Protein AF-A0A941PAF3-F1 (afdb_monomer_lite)

Radius of gyration: 21.06 Å; chains: 1; bounding box: 62×31×57 Å

Sequence (83 aa):
MPRITSKDKANKVDFNIARKAMKTYIGIDIGKYELEIYYQKHRFSLKNTKSGIEKFIQYLEKLNPHPVVVFEATGGYERPLKT

Secondary structure (DSSP, 8-state):
-----HHHHHHHHHHHHHHTT---EEEEEE-SSEEEEEETTEEEEEESSHHHHHHHHHHHTT-SSPPEEEEEE-GGGPPP---

Foldseek 3Di:
DDDQDPVNVVVVVVVVVVVQDPAWEWEWEDDPFWIWIDGPPDIDIFGPDPVRVVVVVVVQVPDPPRHDYHYDHDCPVPDPDDD

pLDDT: mean 78.71, std 16.41, range [40.91, 96.56]

Structure (mmCIF, N/CA/C/O backbone):
data_AF-A0A941PAF3-F1
#
_entry.id   AF-A0A941PAF3-F1
#
loop_
_atom_site.group_PDB
_atom_site.id
_atom_site.type_symbol
_atom_site.label_atom_id
_atom_site.label_alt_id
_atom_site.label_comp_id
_atom_site.label_asym_id
_atom_site.label_entity_id
_atom_site.label_seq_id
_atom_site.pdbx_PDB_ins_code
_atom_site.Cartn_x
_atom_site.Cartn_y
_atom_site.Cartn_z
_atom_site.occupancy
_atom_site.B_iso_or_equiv
_atom_site.auth_seq_id
_atom_site.auth_comp_id
_atom_site.auth_asym_id
_atom_site.auth_atom_id
_atom_site.pdbx_PDB_model_num
ATOM 1 N N . MET A 1 1 ? -43.903 -11.180 30.534 1.00 40.91 1 MET A N 1
ATOM 2 C CA . MET A 1 1 ? -42.583 -10.688 30.076 1.00 40.91 1 MET A CA 1
ATOM 3 C C . MET A 1 1 ? -41.725 -11.886 29.688 1.00 40.91 1 MET A C 1
ATOM 5 O O . MET A 1 1 ? -41.612 -12.781 30.519 1.00 40.91 1 MET A O 1
ATOM 9 N N . PRO A 1 2 ? -41.180 -11.973 28.461 1.00 43.31 2 PRO A N 1
ATOM 10 C CA . PRO A 1 2 ? -40.377 -13.124 28.064 1.00 43.31 2 PRO A CA 1
ATOM 11 C C . PRO A 1 2 ? -39.013 -13.084 28.763 1.00 43.31 2 PRO A C 1
ATOM 13 O O . PRO A 1 2 ? -38.300 -12.082 28.712 1.00 43.31 2 PRO A O 1
ATOM 16 N N . ARG A 1 3 ? -38.664 -14.177 29.448 1.00 46.19 3 ARG A N 1
ATOM 17 C CA . ARG A 1 3 ? -37.385 -14.347 30.144 1.00 46.19 3 ARG A CA 1
ATOM 18 C C . ARG A 1 3 ? -36.338 -14.803 29.127 1.00 46.19 3 ARG A C 1
ATOM 20 O O . ARG A 1 3 ? -36.375 -15.941 28.677 1.00 46.19 3 ARG A O 1
ATOM 27 N N . ILE A 1 4 ? -35.422 -13.902 28.770 1.00 55.72 4 ILE A N 1
ATOM 28 C CA . ILE A 1 4 ? -34.272 -14.196 27.902 1.00 55.72 4 ILE A CA 1
ATOM 29 C C . ILE A 1 4 ? -33.424 -15.272 28.585 1.00 55.72 4 ILE A C 1
ATOM 31 O O . ILE A 1 4 ? -32.969 -15.079 29.718 1.00 55.72 4 ILE A O 1
ATOM 35 N N . THR A 1 5 ? -33.234 -16.407 27.916 1.00 56.41 5 THR A N 1
ATOM 36 C CA . THR A 1 5 ? -32.485 -17.540 28.466 1.00 56.41 5 THR A CA 1
ATOM 37 C C . THR A 1 5 ? -30.984 -17.359 28.224 1.00 56.41 5 THR A C 1
ATOM 39 O O . THR A 1 5 ? -30.556 -16.602 27.351 1.00 56.41 5 THR A O 1
ATOM 42 N N . SER A 1 6 ? -30.138 -18.027 29.010 1.00 59.00 6 SER A N 1
ATOM 43 C CA . SER A 1 6 ? -28.671 -17.945 28.895 1.00 59.00 6 SER A CA 1
ATOM 44 C C . SER A 1 6 ? -28.135 -18.333 27.505 1.00 59.00 6 SER A C 1
ATOM 46 O O . SER A 1 6 ? -27.117 -17.787 27.080 1.00 59.00 6 SER A O 1
ATOM 48 N N . LYS A 1 7 ? -28.848 -19.193 26.761 1.00 58.56 7 LYS A N 1
ATOM 49 C CA . LYS A 1 7 ? -28.541 -19.556 25.364 1.00 58.56 7 LYS A CA 1
ATOM 50 C C . LYS A 1 7 ? -28.707 -18.387 24.386 1.00 58.56 7 LYS A C 1
ATOM 52 O O . LYS A 1 7 ? -27.891 -18.227 23.484 1.00 58.56 7 LYS A O 1
ATOM 57 N N . ASP A 1 8 ? -29.697 -17.522 24.604 1.00 58.97 8 ASP A N 1
ATOM 58 C CA . ASP A 1 8 ? -29.943 -16.345 23.756 1.00 58.97 8 ASP A CA 1
ATOM 59 C C . ASP A 1 8 ? -28.853 -15.274 23.929 1.00 58.97 8 ASP A C 1
ATOM 61 O O . ASP A 1 8 ? -28.554 -14.515 23.004 1.00 58.97 8 ASP A O 1
ATOM 65 N N . LYS A 1 9 ? -28.227 -15.223 25.115 1.00 58.62 9 LYS A N 1
ATOM 66 C CA . LYS A 1 9 ? -27.060 -14.369 25.377 1.00 58.62 9 LYS A CA 1
ATOM 67 C C . LYS A 1 9 ? -25.797 -14.910 24.707 1.00 58.62 9 LYS A C 1
ATOM 69 O O . LYS A 1 9 ? -25.087 -14.111 24.107 1.00 58.62 9 LYS A O 1
ATOM 74 N N . ALA A 1 10 ? -25.548 -16.221 24.764 1.00 59.16 10 ALA A N 1
ATOM 75 C CA . ALA A 1 10 ? -24.407 -16.849 24.089 1.00 59.16 10 ALA A CA 1
ATOM 76 C C . ALA A 1 10 ? -24.448 -16.594 22.570 1.00 59.16 10 ALA A C 1
ATOM 78 O O . ALA A 1 10 ? -23.525 -15.996 22.029 1.00 59.16 10 ALA A O 1
ATOM 79 N N . ASN A 1 11 ? -25.592 -16.848 21.925 1.00 58.78 11 ASN A N 1
ATOM 80 C CA . ASN A 1 11 ? -25.766 -16.616 20.485 1.00 58.78 11 ASN A CA 1
ATOM 81 C C . ASN A 1 11 ? -25.575 -15.144 20.066 1.00 58.78 11 ASN A C 1
ATOM 83 O O . ASN A 1 11 ? -25.023 -14.858 19.004 1.00 58.78 11 ASN A O 1
ATOM 87 N N . LYS A 1 12 ? -26.005 -14.181 20.896 1.00 57.62 12 LYS A N 1
ATOM 88 C CA . LYS A 1 12 ? -25.760 -12.746 20.656 1.00 57.62 12 LYS A CA 1
ATOM 89 C C . LYS A 1 12 ? -24.288 -12.366 20.816 1.00 57.62 12 LYS A C 1
ATOM 91 O O . LYS A 1 12 ? -23.813 -11.485 20.102 1.00 57.62 12 LYS A O 1
ATOM 96 N N . VAL A 1 13 ? -23.583 -12.986 21.759 1.00 59.88 13 VAL A N 1
ATOM 97 C CA . VAL A 1 13 ? -22.152 -12.753 21.989 1.00 59.88 13 VAL A CA 1
ATOM 98 C C . VAL A 1 13 ? -21.336 -13.336 20.837 1.00 59.88 13 VAL A C 1
ATOM 100 O O . VAL A 1 13 ? -20.517 -12.613 20.279 1.00 59.88 13 VAL A O 1
ATOM 103 N N . ASP A 1 14 ? -21.639 -14.553 20.392 1.00 61.19 14 ASP A N 1
ATOM 104 C CA . ASP A 1 14 ? -20.965 -15.205 19.263 1.00 61.19 14 ASP A CA 1
ATOM 105 C C . ASP A 1 14 ? -21.165 -14.435 17.951 1.00 61.19 14 ASP A C 1
ATOM 107 O O . ASP A 1 14 ? -20.212 -14.186 17.213 1.00 61.19 14 ASP A O 1
ATOM 111 N N . PHE A 1 15 ? -22.382 -13.945 17.694 1.00 57.09 15 PHE A N 1
ATOM 112 C CA . PHE A 1 15 ? -22.666 -13.109 16.525 1.00 57.09 15 PHE A CA 1
ATOM 113 C C . PHE A 1 15 ? -21.936 -11.756 16.574 1.00 57.09 1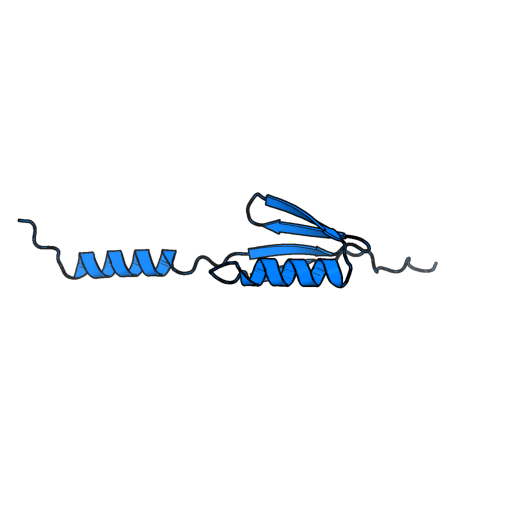5 PHE A C 1
ATOM 115 O O . PHE A 1 15 ? -21.440 -11.266 15.557 1.00 57.09 15 PHE A O 1
ATOM 122 N N . ASN A 1 16 ? -21.820 -11.156 17.761 1.00 59.03 16 ASN A N 1
ATOM 123 C CA . ASN A 1 16 ? -21.059 -9.923 17.943 1.00 59.03 16 ASN A CA 1
ATOM 124 C C . ASN A 1 16 ? -19.545 -10.153 17.833 1.00 59.03 16 ASN A C 1
ATOM 126 O O . ASN A 1 16 ? -18.864 -9.284 17.304 1.00 59.03 16 ASN A O 1
ATOM 130 N N . ILE A 1 17 ? -19.018 -11.308 18.258 1.00 59.56 17 ILE A N 1
ATOM 131 C CA . ILE A 1 17 ? -17.606 -11.700 18.093 1.00 59.56 17 ILE A CA 1
ATOM 132 C C . ILE A 1 17 ? -17.285 -11.967 16.618 1.00 59.56 17 ILE A C 1
ATOM 134 O O . ILE A 1 17 ? -16.272 -11.480 16.120 1.00 59.56 17 ILE A O 1
ATOM 138 N N . ALA A 1 18 ? -18.169 -12.652 15.890 1.00 54.38 18 ALA A N 1
ATOM 139 C CA . ALA A 1 18 ? -18.020 -12.878 14.453 1.00 54.38 18 ALA A CA 1
ATOM 140 C C . ALA A 1 18 ? -18.041 -11.559 13.655 1.00 54.38 18 ALA A C 1
ATOM 142 O O . ALA A 1 18 ? -17.243 -11.376 12.736 1.00 54.38 18 ALA A O 1
ATOM 143 N N . ARG A 1 19 ? -18.882 -10.586 14.048 1.00 52.34 19 ARG A N 1
ATOM 144 C CA . ARG A 1 19 ? -18.831 -9.215 13.499 1.00 52.34 19 ARG A CA 1
ATOM 145 C C . ARG A 1 19 ? -17.586 -8.436 13.935 1.00 52.34 19 ARG A C 1
ATOM 147 O O . ARG A 1 19 ? -17.179 -7.524 13.221 1.00 52.34 19 ARG A O 1
ATOM 154 N N . LYS A 1 20 ? -16.981 -8.776 15.079 1.00 52.19 20 LYS A N 1
ATOM 155 C CA . LYS A 1 20 ? -15.853 -8.051 15.690 1.00 52.19 20 LYS A CA 1
ATOM 156 C C . LYS A 1 20 ? -14.516 -8.241 14.967 1.00 52.19 20 LYS A C 1
ATOM 158 O O . LYS A 1 20 ? -13.586 -7.511 15.292 1.00 52.19 20 LYS A O 1
ATOM 163 N N . ALA A 1 21 ? -14.379 -9.131 13.979 1.00 57.72 21 ALA A N 1
ATOM 164 C CA . ALA A 1 21 ? -13.111 -9.228 13.248 1.00 57.72 21 ALA A CA 1
ATOM 165 C C . ALA A 1 21 ? -13.217 -9.828 11.837 1.00 57.72 21 ALA A C 1
ATOM 167 O O . ALA A 1 21 ? -12.434 -10.711 11.486 1.00 57.72 21 ALA A O 1
ATOM 168 N N . MET A 1 22 ? -14.125 -9.342 10.981 1.00 67.69 22 MET A N 1
ATOM 169 C CA . MET A 1 22 ? -13.857 -9.504 9.547 1.00 67.69 22 MET A CA 1
ATOM 170 C C . MET A 1 22 ? -12.639 -8.643 9.216 1.00 67.69 22 MET A C 1
ATOM 172 O O . MET A 1 22 ? -12.716 -7.415 9.238 1.00 67.69 22 MET A O 1
ATOM 176 N N . LYS A 1 23 ? 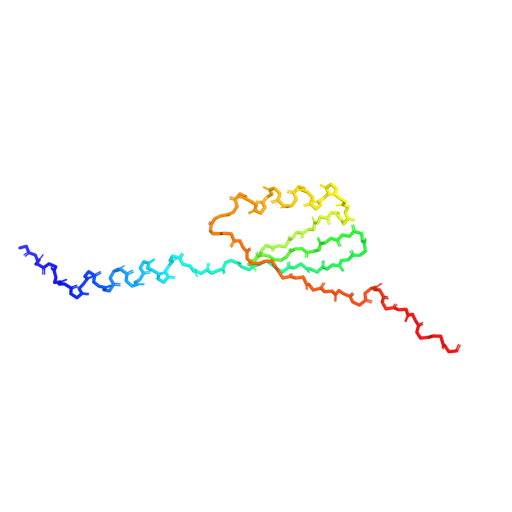-11.491 -9.293 9.007 1.00 75.19 23 LYS A N 1
ATOM 177 C CA . LYS A 1 23 ? -10.254 -8.608 8.637 1.00 75.19 23 LYS A CA 1
ATOM 178 C C . LYS A 1 23 ? -10.488 -7.845 7.340 1.00 75.19 23 LYS A C 1
ATOM 180 O O . LYS A 1 23 ? -10.967 -8.405 6.356 1.00 75.19 23 LYS A O 1
ATOM 185 N N . THR A 1 24 ? -10.133 -6.571 7.354 1.00 87.94 24 THR A N 1
ATOM 186 C CA . THR A 1 24 ? -10.103 -5.762 6.145 1.00 87.94 24 THR A CA 1
ATOM 187 C C . THR A 1 24 ? -8.859 -6.119 5.341 1.00 87.94 24 THR A C 1
ATOM 189 O O . THR A 1 24 ? -7.769 -6.125 5.903 1.00 87.94 24 THR A O 1
ATOM 192 N N . TYR A 1 25 ? -9.010 -6.376 4.043 1.00 91.19 25 TYR A N 1
ATOM 193 C CA . TYR A 1 25 ? -7.894 -6.619 3.130 1.00 91.19 25 TYR A CA 1
ATOM 194 C C . TYR A 1 25 ? -7.778 -5.487 2.111 1.00 91.19 25 TYR A C 1
ATOM 196 O O . TYR A 1 25 ? -8.787 -5.039 1.560 1.00 91.19 25 TYR A O 1
ATOM 204 N N . ILE A 1 26 ? -6.548 -5.044 1.870 1.00 94.00 26 ILE A N 1
ATOM 205 C CA . ILE A 1 26 ? -6.198 -4.062 0.844 1.00 94.00 26 ILE A CA 1
ATOM 206 C C . ILE A 1 26 ? -5.144 -4.700 -0.057 1.00 94.00 26 ILE A C 1
ATOM 208 O O . ILE A 1 26 ? -4.077 -5.069 0.426 1.00 94.00 26 ILE A O 1
ATOM 212 N N . GLY A 1 27 ? -5.451 -4.847 -1.342 1.00 94.12 27 GLY A N 1
ATOM 213 C CA . GLY A 1 27 ? -4.494 -5.279 -2.359 1.00 94.12 27 GLY A CA 1
ATOM 214 C C . GLY A 1 27 ? -3.783 -4.074 -2.962 1.00 94.12 27 GLY A C 1
ATOM 215 O O . GLY A 1 27 ? -4.420 -3.048 -3.204 1.00 94.12 27 GLY A O 1
ATOM 216 N N . ILE A 1 28 ? -2.478 -4.185 -3.181 1.00 94.06 28 ILE A N 1
ATOM 2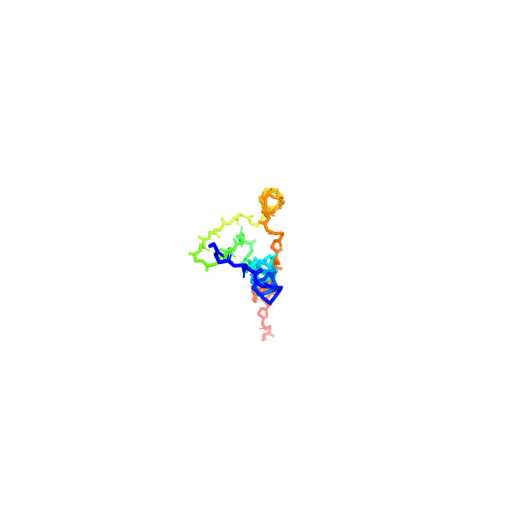17 C CA . ILE A 1 28 ? -1.664 -3.151 -3.815 1.00 94.06 28 ILE A CA 1
ATOM 218 C C . ILE A 1 28 ? -0.868 -3.780 -4.942 1.00 94.06 28 ILE A C 1
ATOM 220 O O . ILE A 1 28 ? 0.042 -4.562 -4.680 1.00 94.06 28 ILE A O 1
ATOM 224 N N . ASP A 1 29 ? -1.181 -3.394 -6.168 1.00 91.81 29 ASP A N 1
ATOM 225 C CA . ASP A 1 29 ? -0.352 -3.667 -7.332 1.00 91.81 29 ASP A CA 1
ATOM 226 C C . ASP A 1 29 ? 0.757 -2.596 -7.388 1.00 91.81 29 ASP A C 1
ATOM 228 O O . ASP A 1 29 ? 0.503 -1.381 -7.376 1.00 91.81 29 ASP A O 1
ATOM 232 N N . ILE A 1 30 ? 2.011 -3.060 -7.345 1.00 89.56 30 ILE A N 1
ATOM 233 C CA . ILE A 1 30 ? 3.195 -2.202 -7.345 1.00 89.56 30 ILE A CA 1
ATOM 234 C C . ILE A 1 30 ? 3.625 -1.909 -8.782 1.00 89.56 30 ILE A C 1
ATOM 236 O O . ILE A 1 30 ? 4.287 -2.728 -9.420 1.00 89.56 30 ILE A O 1
ATOM 240 N N . GLY A 1 31 ? 3.372 -0.686 -9.242 1.00 87.50 31 GLY A N 1
ATOM 241 C CA . GLY A 1 31 ? 3.962 -0.126 -10.453 1.00 87.50 31 GLY A CA 1
ATOM 242 C C . GLY A 1 31 ? 5.216 0.718 -10.182 1.00 87.50 31 GLY A C 1
ATOM 243 O O . GLY A 1 31 ? 5.498 1.160 -9.064 1.00 87.50 31 GLY A O 1
ATOM 244 N N . LYS A 1 32 ? 5.982 1.007 -11.243 1.00 87.25 32 LYS A N 1
ATOM 245 C CA . LYS A 1 32 ? 7.210 1.825 -11.152 1.00 87.25 32 LYS A CA 1
ATOM 246 C C . LYS A 1 32 ? 6.947 3.260 -10.683 1.00 87.25 32 LYS A C 1
ATOM 248 O O . LYS A 1 32 ? 7.747 3.815 -9.937 1.00 87.25 32 LYS A O 1
ATOM 253 N N . TYR A 1 33 ? 5.859 3.871 -11.147 1.00 90.88 33 TYR A N 1
ATOM 254 C CA . TYR A 1 33 ? 5.540 5.280 -10.881 1.00 90.88 33 TYR A CA 1
ATOM 255 C C . TYR A 1 33 ? 4.321 5.463 -9.977 1.00 90.88 33 TYR A C 1
ATOM 257 O O . TYR A 1 33 ? 4.182 6.508 -9.339 1.00 90.88 33 TYR A O 1
ATOM 265 N N . GLU A 1 34 ? 3.461 4.452 -9.896 1.00 93.12 34 GLU A N 1
ATOM 266 C CA . GLU A 1 34 ? 2.196 4.487 -9.169 1.00 93.12 34 GLU A CA 1
ATOM 267 C C . GLU A 1 34 ? 1.953 3.151 -8.467 1.00 93.12 34 GLU A C 1
ATOM 269 O O . GLU A 1 34 ? 2.445 2.116 -8.907 1.00 93.12 34 GLU A O 1
ATOM 274 N N . LEU A 1 35 ? 1.214 3.202 -7.365 1.00 92.81 35 LEU A N 1
ATOM 275 C CA . LEU A 1 35 ? 0.678 2.048 -6.658 1.00 92.81 35 LEU A CA 1
ATOM 276 C C . LEU A 1 35 ? -0.824 2.018 -6.913 1.00 92.81 35 LEU A C 1
ATOM 278 O O . LEU A 1 35 ? -1.511 2.994 -6.596 1.00 92.81 35 LEU A O 1
ATOM 282 N N . GLU A 1 36 ? -1.330 0.925 -7.471 1.00 93.81 36 GLU A N 1
ATOM 283 C CA . GLU A 1 36 ? -2.766 0.728 -7.621 1.00 93.81 36 GLU A CA 1
ATOM 284 C C . GLU A 1 36 ? -3.322 0.009 -6.402 1.00 93.81 36 GLU A C 1
ATOM 286 O O . GLU A 1 36 ? -2.894 -1.086 -6.051 1.00 93.81 36 GLU A O 1
ATOM 291 N N . ILE A 1 37 ? -4.299 0.626 -5.751 1.00 94.12 37 ILE A N 1
ATOM 292 C CA . ILE A 1 37 ? -4.864 0.141 -4.502 1.00 94.12 37 ILE A CA 1
ATOM 293 C C . ILE A 1 37 ? -6.278 -0.350 -4.758 1.00 94.12 37 ILE A C 1
ATOM 295 O O . ILE A 1 37 ? -7.123 0.377 -5.284 1.00 94.12 37 ILE A O 1
ATOM 299 N N . TYR A 1 38 ? -6.538 -1.572 -4.311 1.00 93.44 38 TYR A N 1
ATOM 300 C CA . TYR A 1 38 ? -7.834 -2.222 -4.353 1.00 93.44 38 TYR A CA 1
ATOM 301 C C . TYR A 1 38 ? -8.299 -2.517 -2.939 1.00 93.44 38 TYR A C 1
ATOM 303 O O . TYR A 1 38 ? -7.662 -3.242 -2.174 1.00 93.44 38 TYR A O 1
ATOM 311 N N . TYR A 1 39 ? -9.451 -1.962 -2.594 1.00 87.25 39 TYR A N 1
ATOM 312 C CA . TYR A 1 39 ? -10.051 -2.119 -1.284 1.00 87.25 39 TYR A CA 1
ATOM 313 C C . TYR A 1 39 ? -11.552 -2.346 -1.430 1.00 87.25 39 TYR A C 1
ATOM 315 O O . TYR A 1 39 ? -12.297 -1.437 -1.790 1.00 87.25 39 TYR A O 1
ATOM 323 N N . GLN A 1 40 ? -12.007 -3.565 -1.133 1.00 81.75 40 GLN A N 1
ATOM 324 C CA . GLN A 1 40 ? -13.389 -4.003 -1.366 1.00 81.75 40 GLN A CA 1
ATOM 325 C C . GLN A 1 40 ? -13.839 -3.745 -2.819 1.00 81.75 40 GLN A C 1
ATOM 327 O O . GLN A 1 40 ? -13.511 -4.522 -3.708 1.00 81.75 40 GLN A O 1
ATOM 332 N N . LYS A 1 41 ? -14.588 -2.658 -3.057 1.00 84.69 41 LYS A N 1
ATOM 333 C CA . LYS A 1 41 ? -15.082 -2.204 -4.371 1.00 84.69 41 LYS A CA 1
ATOM 334 C C . LYS A 1 41 ? -14.518 -0.841 -4.789 1.00 84.69 41 LYS A C 1
ATOM 336 O O . LYS A 1 41 ? -14.959 -0.268 -5.780 1.00 84.69 41 LYS A O 1
ATOM 341 N N . HIS A 1 42 ? -13.578 -0.307 -4.019 1.00 86.50 42 HIS A N 1
ATOM 342 C CA . HIS A 1 42 ? -12.894 0.941 -4.305 1.00 86.50 42 HIS A CA 1
ATOM 343 C C . HIS A 1 42 ? -11.548 0.643 -4.954 1.00 86.50 42 HIS A C 1
ATOM 345 O O . HIS A 1 42 ? -10.804 -0.223 -4.491 1.00 86.50 42 HIS A O 1
ATOM 351 N N . ARG A 1 43 ? -11.240 1.398 -6.006 1.00 92.25 43 ARG A N 1
ATOM 352 C CA . ARG A 1 43 ? -9.941 1.398 -6.669 1.00 92.25 43 ARG A CA 1
ATOM 353 C C . ARG A 1 43 ? -9.454 2.832 -6.773 1.00 92.25 43 ARG A C 1
ATOM 355 O O . ARG A 1 43 ? -10.215 3.707 -7.183 1.00 92.25 43 ARG A O 1
ATOM 362 N N . PHE A 1 44 ? -8.210 3.066 -6.393 1.00 93.62 44 PHE A N 1
ATOM 363 C CA . PHE A 1 44 ? -7.542 4.353 -6.558 1.00 93.62 44 PHE A CA 1
ATOM 364 C C . PHE A 1 44 ? -6.041 4.134 -6.709 1.00 93.62 44 PHE A C 1
ATOM 366 O O . PHE A 1 44 ? -5.534 3.083 -6.327 1.00 93.62 44 PHE A O 1
ATOM 373 N N . SER A 1 45 ? -5.331 5.115 -7.258 1.00 94.06 45 SER A N 1
ATOM 374 C CA . SER A 1 45 ? -3.875 5.076 -7.339 1.00 94.06 45 SER A CA 1
ATOM 375 C C . SER A 1 45 ? -3.241 6.186 -6.513 1.00 94.06 45 SER A C 1
ATOM 377 O O . SER A 1 45 ? -3.858 7.211 -6.202 1.00 94.06 45 SER A O 1
ATOM 379 N N . LEU A 1 46 ? -1.988 5.969 -6.132 1.00 94.19 46 LEU A N 1
ATOM 380 C CA . LEU A 1 46 ? -1.133 7.007 -5.576 1.00 94.19 46 LEU A CA 1
ATOM 381 C C . LEU A 1 46 ? 0.268 6.910 -6.162 1.00 94.19 46 LEU A C 1
ATOM 383 O O . LEU A 1 46 ? 0.694 5.849 -6.606 1.00 94.19 46 LEU A O 1
ATOM 387 N N . LYS A 1 47 ? 1.005 8.022 -6.158 1.00 95.12 47 LYS A N 1
ATOM 388 C CA . LYS A 1 47 ? 2.376 8.034 -6.676 1.00 95.12 47 LYS A CA 1
ATOM 389 C C . LYS A 1 47 ? 3.279 7.136 -5.836 1.00 95.12 47 LYS A C 1
ATOM 391 O O . LYS A 1 47 ? 3.303 7.267 -4.612 1.00 95.12 47 LYS A O 1
ATOM 396 N N . ASN A 1 48 ? 4.086 6.311 -6.502 1.00 93.19 48 ASN A N 1
ATOM 397 C CA . ASN A 1 48 ? 5.130 5.499 -5.881 1.00 93.19 48 ASN A CA 1
ATOM 398 C C . ASN A 1 48 ? 6.346 6.376 -5.525 1.00 93.19 48 ASN A C 1
ATOM 400 O O . ASN A 1 48 ? 7.431 6.282 -6.095 1.00 93.19 48 ASN A O 1
ATOM 404 N N . THR A 1 49 ? 6.125 7.321 -4.615 1.00 96.12 49 THR A N 1
ATOM 405 C CA . THR A 1 49 ? 7.142 8.198 -4.039 1.00 96.12 49 THR A CA 1
ATOM 406 C C . THR A 1 49 ? 7.099 8.073 -2.525 1.00 96.12 49 THR A C 1
ATOM 408 O O . THR A 1 49 ? 6.059 7.753 -1.949 1.00 96.12 49 THR A O 1
ATOM 411 N N . LYS A 1 50 ? 8.205 8.409 -1.852 1.00 96.25 50 LYS A N 1
ATOM 412 C CA . LYS A 1 50 ? 8.277 8.411 -0.383 1.00 96.25 50 LYS A CA 1
ATOM 413 C C . LYS A 1 50 ? 7.112 9.182 0.256 1.00 96.25 50 LYS A C 1
ATOM 415 O O . LYS A 1 50 ? 6.427 8.654 1.122 1.00 96.25 50 LYS A O 1
ATOM 420 N N . SER A 1 51 ? 6.833 10.390 -0.238 1.00 96.44 51 SER A N 1
ATOM 421 C CA . SER A 1 51 ? 5.740 11.227 0.270 1.00 96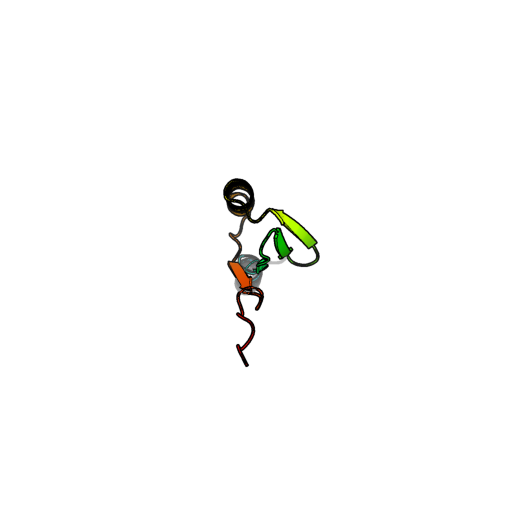.44 51 SER A CA 1
ATOM 422 C C . SER A 1 51 ? 4.344 10.671 -0.033 1.00 96.44 51 SER A C 1
ATOM 424 O O . SER A 1 51 ? 3.417 10.904 0.741 1.00 96.44 51 SER A O 1
ATOM 426 N N . GLY A 1 52 ? 4.166 9.943 -1.141 1.00 93.81 52 GLY A N 1
ATOM 427 C CA . GLY A 1 52 ? 2.919 9.239 -1.449 1.00 93.81 52 GLY A CA 1
ATOM 428 C C . GLY A 1 52 ? 2.669 8.083 -0.481 1.00 93.81 52 GLY A C 1
ATOM 429 O O . GLY A 1 52 ? 1.575 7.964 0.067 1.00 93.81 52 GLY A O 1
ATOM 430 N N . ILE A 1 53 ? 3.712 7.296 -0.207 1.00 94.62 53 ILE A N 1
ATOM 431 C CA . ILE A 1 53 ? 3.673 6.163 0.724 1.00 94.62 53 ILE A CA 1
ATOM 432 C C . ILE A 1 53 ? 3.419 6.640 2.161 1.00 94.62 53 ILE A C 1
ATOM 434 O O . ILE A 1 53 ? 2.559 6.089 2.839 1.00 94.62 53 ILE A O 1
ATOM 438 N N . GLU A 1 54 ? 4.089 7.699 2.623 1.00 96.56 54 GLU A N 1
ATOM 439 C CA . GLU A 1 54 ? 3.874 8.263 3.968 1.00 96.56 54 GLU A CA 1
ATOM 440 C C . GLU A 1 54 ? 2.425 8.721 4.181 1.00 96.56 54 GLU A C 1
ATOM 442 O O . GLU A 1 54 ? 1.809 8.398 5.197 1.00 96.56 54 GLU A O 1
ATOM 447 N N . LYS A 1 55 ? 1.840 9.420 3.199 1.00 94.19 55 LYS A N 1
ATOM 448 C CA . LYS A 1 55 ? 0.424 9.824 3.248 1.00 94.19 55 LYS A CA 1
ATOM 449 C C . LYS A 1 55 ? -0.512 8.622 3.300 1.00 94.19 55 LYS A C 1
ATOM 451 O O . LYS A 1 55 ? -1.543 8.674 3.967 1.00 94.19 55 LYS A O 1
ATOM 456 N N . PHE A 1 56 ? 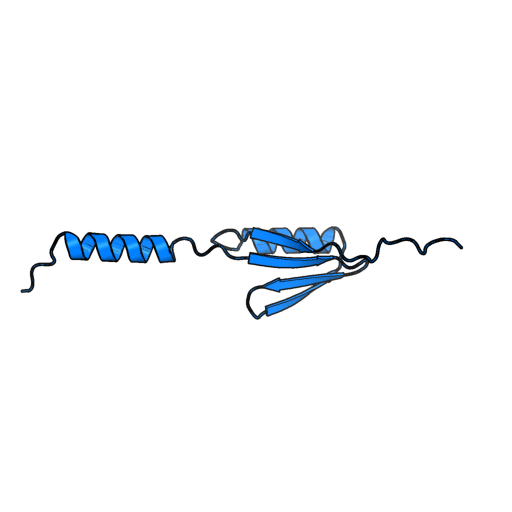-0.164 7.553 2.593 1.00 93.12 56 PHE A N 1
ATOM 457 C CA . PHE A 1 56 ? -0.952 6.334 2.597 1.00 93.12 56 PHE A CA 1
ATOM 458 C C . PHE A 1 56 ? -0.882 5.606 3.938 1.00 93.12 56 PHE A C 1
ATOM 460 O O . PHE A 1 56 ? -1.919 5.216 4.460 1.00 93.12 56 PHE A O 1
ATOM 467 N N . ILE A 1 57 ? 0.300 5.512 4.551 1.00 94.06 57 ILE A N 1
ATOM 468 C CA . ILE A 1 57 ? 0.464 4.967 5.906 1.00 94.06 57 ILE A CA 1
ATOM 469 C C . ILE A 1 57 ? -0.407 5.746 6.901 1.00 94.06 57 ILE A C 1
ATOM 471 O O . ILE A 1 57 ? -1.208 5.142 7.609 1.00 94.06 57 ILE A O 1
ATOM 475 N N . GLN A 1 58 ? -0.362 7.083 6.867 1.00 94.31 58 GLN A N 1
ATOM 476 C CA . GLN A 1 58 ? -1.213 7.933 7.714 1.00 94.31 58 GLN A CA 1
ATOM 477 C C . GLN A 1 58 ? -2.718 7.732 7.468 1.00 94.31 58 GLN A C 1
ATOM 479 O O . GLN A 1 58 ? -3.535 7.964 8.360 1.00 94.31 58 GLN A O 1
ATOM 484 N N . TYR A 1 59 ? -3.118 7.365 6.248 1.00 90.50 59 TYR A N 1
ATOM 485 C CA . TYR A 1 59 ? -4.500 6.993 5.947 1.00 90.50 59 TYR A CA 1
ATOM 486 C C . TYR A 1 59 ? -4.856 5.636 6.569 1.00 90.50 59 TYR A C 1
ATOM 488 O O . TYR A 1 59 ? -5.904 5.523 7.202 1.00 90.50 59 TYR A O 1
ATOM 496 N N . LEU A 1 60 ? -3.980 4.635 6.444 1.00 90.88 60 LEU A N 1
ATOM 497 C CA . LEU A 1 60 ? -4.187 3.293 6.996 1.00 90.88 60 LEU A CA 1
ATOM 498 C C . LEU A 1 60 ? -4.262 3.284 8.527 1.00 90.88 60 LEU A C 1
ATOM 500 O O . LEU A 1 60 ? -5.097 2.574 9.080 1.00 90.88 60 LEU A O 1
ATOM 504 N N . GLU A 1 61 ? -3.455 4.103 9.205 1.00 91.88 61 GLU A N 1
ATOM 505 C CA . GLU A 1 61 ? -3.472 4.265 10.671 1.00 91.88 61 GLU A CA 1
ATOM 506 C C . GLU A 1 61 ? -4.824 4.763 11.208 1.00 91.88 61 GLU A C 1
ATOM 508 O O . GLU A 1 61 ? -5.162 4.543 12.369 1.00 91.88 61 GLU A O 1
ATOM 513 N N . LYS A 1 62 ? -5.627 5.426 10.365 1.00 90.44 62 LYS A N 1
ATOM 514 C CA . LYS A 1 62 ? -6.966 5.913 10.730 1.00 90.44 62 LYS A CA 1
ATOM 515 C C . LYS A 1 62 ? -8.050 4.843 10.581 1.00 90.44 62 LYS A C 1
ATOM 517 O O . LYS A 1 62 ? -9.193 5.086 10.967 1.00 90.44 62 LYS A O 1
ATOM 522 N N . LEU A 1 63 ? -7.731 3.684 10.002 1.00 86.69 63 LEU A N 1
ATOM 523 C CA . LEU A 1 63 ? -8.689 2.607 9.773 1.00 86.69 63 LEU A CA 1
ATOM 524 C C . LEU A 1 63 ? -8.754 1.671 10.986 1.00 86.69 63 LEU A C 1
ATOM 526 O O . LEU A 1 63 ? -7.738 1.205 11.493 1.00 86.69 63 LEU A O 1
ATOM 530 N N . ASN A 1 64 ? -9.973 1.354 11.428 1.00 83.06 64 ASN A N 1
ATOM 531 C CA . ASN A 1 64 ? -10.226 0.392 12.497 1.00 83.06 64 ASN A CA 1
ATOM 532 C C . ASN A 1 64 ? -11.344 -0.587 12.075 1.00 83.06 64 ASN A C 1
ATOM 534 O O . ASN A 1 64 ? -12.443 -0.122 11.759 1.00 83.06 64 ASN A O 1
ATOM 538 N N . PRO A 1 65 ? -11.115 -1.916 12.077 1.00 85.88 65 PRO A N 1
ATOM 539 C CA . PRO A 1 65 ? -9.864 -2.597 12.425 1.00 85.88 65 PRO A CA 1
ATOM 540 C C . PRO A 1 65 ? -8.726 -2.277 11.448 1.00 85.88 65 PRO A C 1
ATOM 542 O O . PRO A 1 65 ? -8.975 -1.958 10.284 1.00 85.88 65 PRO A O 1
ATOM 545 N N . HIS A 1 66 ? -7.484 -2.389 11.929 1.00 87.62 66 HIS A N 1
ATOM 546 C CA . HIS A 1 66 ? -6.303 -2.220 11.085 1.00 87.62 66 HIS A CA 1
ATOM 547 C C . HIS A 1 66 ? -6.352 -3.220 9.918 1.00 87.62 66 HIS A C 1
ATOM 549 O O . HIS A 1 66 ? -6.562 -4.418 10.150 1.00 87.62 66 HIS A O 1
ATOM 555 N N . PRO A 1 67 ? -6.183 -2.755 8.671 1.00 91.12 67 PRO A N 1
ATOM 556 C CA . PRO A 1 67 ? -6.257 -3.620 7.509 1.00 91.12 67 PRO A CA 1
ATOM 557 C C . PRO A 1 67 ? -4.999 -4.480 7.366 1.00 91.12 67 PRO A C 1
ATOM 559 O O . PRO A 1 67 ? -3.895 -4.080 7.730 1.00 91.12 67 PRO A O 1
ATOM 562 N N . VAL A 1 68 ? -5.165 -5.654 6.765 1.00 91.94 68 VAL A N 1
ATOM 563 C CA . VAL A 1 68 ? -4.071 -6.445 6.206 1.00 91.94 68 VAL A CA 1
ATOM 564 C C . VAL A 1 68 ? -3.804 -5.933 4.795 1.00 91.94 68 VAL A C 1
ATOM 566 O O . VAL A 1 68 ? -4.689 -5.968 3.940 1.00 91.94 68 VAL A O 1
ATOM 569 N N . VAL A 1 69 ? -2.585 -5.460 4.555 1.00 93.38 69 VAL A N 1
ATOM 570 C CA . VAL A 1 69 ? -2.152 -4.967 3.244 1.00 93.38 69 VAL A CA 1
ATOM 571 C C . VAL A 1 69 ? -1.354 -6.059 2.535 1.00 93.38 69 VAL A C 1
ATOM 573 O O . VAL A 1 69 ? -0.401 -6.592 3.100 1.00 93.38 69 VAL A O 1
ATOM 576 N N . VAL A 1 70 ? -1.759 -6.402 1.314 1.00 93.00 70 VAL A N 1
ATOM 577 C CA . VAL A 1 70 ? -1.123 -7.409 0.459 1.00 93.00 70 VAL A CA 1
ATOM 578 C C . VAL A 1 70 ? -0.497 -6.699 -0.731 1.00 93.00 70 VAL A C 1
ATOM 580 O O . VAL A 1 70 ? -1.176 -5.949 -1.427 1.00 93.00 70 VAL A O 1
ATOM 583 N N . PHE A 1 71 ? 0.788 -6.944 -0.959 1.00 91.62 71 PHE A N 1
ATOM 584 C CA . PHE 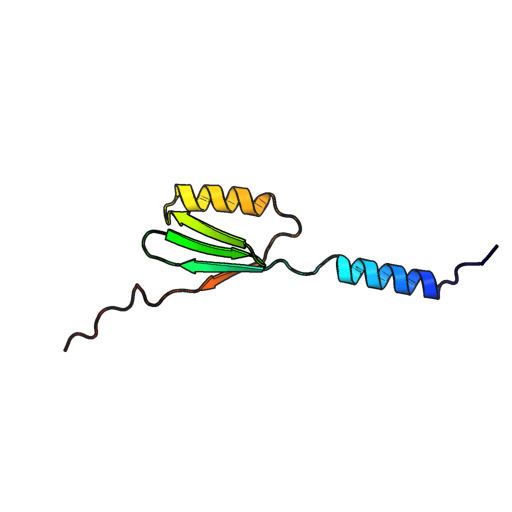A 1 71 ? 1.530 -6.370 -2.073 1.00 91.62 71 PHE A CA 1
ATOM 585 C C . PHE A 1 71 ? 1.682 -7.407 -3.182 1.00 91.62 71 PHE A C 1
ATOM 587 O O . PHE A 1 71 ? 2.279 -8.462 -2.969 1.00 91.62 71 PHE A O 1
ATOM 594 N N . GLU A 1 72 ? 1.158 -7.094 -4.358 1.00 87.25 72 GLU A N 1
ATOM 595 C CA . GLU A 1 72 ? 1.400 -7.830 -5.587 1.00 87.25 72 GLU A CA 1
ATOM 596 C C . GLU A 1 72 ? 2.598 -7.189 -6.290 1.00 87.25 72 GLU A C 1
ATOM 598 O O . GLU A 1 72 ? 2.551 -6.049 -6.761 1.00 87.25 72 GLU A O 1
ATOM 603 N N . ALA A 1 73 ? 3.719 -7.909 -6.300 1.00 74.88 73 ALA A N 1
ATOM 604 C CA . ALA A 1 73 ? 4.866 -7.507 -7.092 1.00 74.88 73 ALA A CA 1
ATOM 605 C C . ALA A 1 73 ? 4.523 -7.743 -8.563 1.00 74.88 73 ALA A C 1
ATOM 607 O O . ALA A 1 73 ? 4.407 -8.892 -8.990 1.00 74.88 73 ALA A O 1
ATOM 608 N N . THR A 1 74 ? 4.373 -6.674 -9.341 1.00 67.50 74 THR A N 1
ATOM 609 C CA . THR A 1 74 ? 4.289 -6.838 -10.789 1.00 67.50 74 THR A CA 1
ATOM 610 C C . THR A 1 74 ? 5.650 -7.200 -11.345 1.00 67.50 74 THR A C 1
ATOM 612 O O . THR A 1 74 ? 6.697 -6.761 -10.855 1.00 67.50 74 THR A O 1
ATOM 615 N N . GLY A 1 75 ? 5.626 -7.977 -12.422 1.00 62.41 75 GLY A N 1
ATOM 616 C CA . GLY A 1 75 ? 6.805 -8.338 -13.191 1.00 62.41 75 GLY A CA 1
ATOM 617 C C . GLY A 1 75 ? 7.586 -7.142 -13.746 1.00 62.41 75 GLY A C 1
ATOM 618 O O . GLY A 1 75 ? 8.652 -7.340 -14.283 1.00 62.41 75 GLY A O 1
ATOM 619 N N . GLY A 1 76 ? 7.199 -5.874 -13.556 1.00 59.81 76 GLY A N 1
ATOM 620 C CA . GLY A 1 76 ? 7.876 -4.712 -14.158 1.00 59.81 76 GLY A CA 1
ATOM 621 C C . GLY A 1 76 ? 9.380 -4.513 -13.852 1.00 59.81 76 GLY A C 1
ATOM 622 O O . GLY A 1 76 ? 9.998 -3.624 -14.440 1.00 59.81 76 GLY A O 1
ATOM 623 N N . TYR A 1 77 ? 9.983 -5.309 -12.959 1.00 57.50 77 TYR A N 1
ATOM 624 C CA . TYR A 1 77 ? 11.439 -5.406 -12.749 1.00 57.50 77 TYR A CA 1
ATOM 625 C C . TYR A 1 77 ? 12.114 -6.571 -13.494 1.00 57.50 77 TYR A C 1
ATOM 627 O O . TYR A 1 77 ? 13.330 -6.764 -13.371 1.00 57.50 77 TYR A O 1
ATOM 635 N N . GLU A 1 78 ? 11.359 -7.356 -14.255 1.00 68.69 78 GLU A N 1
ATOM 636 C CA . GLU A 1 78 ? 11.889 -8.411 -15.095 1.00 68.69 78 GLU A CA 1
ATOM 637 C C . GLU A 1 78 ? 12.756 -7.793 -16.187 1.00 68.69 78 GLU A C 1
ATOM 639 O O . GLU A 1 78 ? 12.364 -6.909 -16.951 1.00 68.69 78 GLU A O 1
ATOM 644 N N . ARG A 1 79 ? 14.025 -8.197 -16.186 1.00 69.38 79 ARG A N 1
ATOM 645 C CA . ARG A 1 79 ? 14.963 -7.777 -17.219 1.00 69.38 79 ARG A CA 1
ATOM 646 C C . ARG A 1 79 ? 14.626 -8.591 -18.463 1.00 69.38 79 ARG A C 1
ATOM 648 O O . ARG A 1 79 ? 14.441 -9.802 -18.324 1.00 69.38 79 ARG A O 1
ATOM 655 N N . PRO A 1 80 ? 14.603 -7.981 -19.659 1.00 69.69 80 PRO A N 1
ATOM 656 C CA . PRO A 1 80 ? 14.516 -8.763 -20.877 1.00 69.69 80 PRO A CA 1
ATOM 657 C C . PRO A 1 80 ? 15.624 -9.819 -20.863 1.00 69.69 80 PRO A C 1
ATOM 659 O O . PRO A 1 80 ? 16.777 -9.513 -20.532 1.00 69.69 80 PRO A O 1
ATOM 662 N N . LEU A 1 81 ? 15.262 -11.060 -21.188 1.00 70.44 81 LEU A N 1
ATOM 663 C CA . LEU A 1 81 ? 16.228 -12.116 -21.459 1.00 70.44 81 LEU A CA 1
ATOM 664 C C . LEU A 1 81 ? 17.143 -11.601 -22.573 1.00 70.44 81 LEU A C 1
ATOM 666 O O . LEU A 1 81 ? 16.684 -11.327 -23.679 1.00 70.44 81 LEU A O 1
ATOM 670 N N . LYS A 1 82 ? 18.424 -11.394 -22.258 1.00 70.12 82 LYS A N 1
ATOM 671 C CA . LYS A 1 82 ? 19.421 -11.068 -23.276 1.00 70.12 82 LYS A CA 1
ATOM 672 C C . LYS A 1 82 ? 19.621 -12.323 -24.125 1.00 70.12 82 LYS A C 1
ATOM 674 O O . LYS A 1 82 ? 20.194 -13.289 -23.627 1.00 70.12 82 LYS A O 1
ATOM 679 N N . THR A 1 83 ? 19.094 -12.309 -25.345 1.00 69.81 83 THR A N 1
ATOM 680 C CA . THR A 1 83 ? 19.492 -13.210 -26.439 1.00 69.81 83 THR A CA 1
ATOM 681 C C . THR A 1 83 ? 20.860 -12.838 -26.974 1.00 69.81 83 THR A C 1
ATOM 683 O O . THR A 1 83 ? 21.129 -11.615 -27.045 1.00 69.81 83 THR A O 1
#